Protein AF-A0A453CBL2-F1 (afdb_monomer)

Organism: Aegilops ta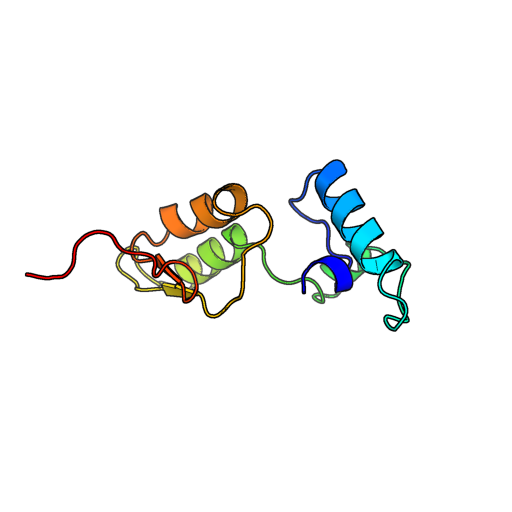uschii subsp. strangulata (NCBI:txid200361)

InterPro domains:
  IPR019378 GDP-fucose protein O-fucosyltransferase [PF10250] (1-94)

Nearest PDB structures (foldseek):
  5tkr-assembly1_A-2  TM=4.362E-01  e=6.468E-01  Lipomyces starkeyi
  5bsb-assembly1_A  TM=4.348E-01  e=7.855E-01  Lipomyces starkeyi
  6ahi-assembly1_B  TM=4.738E-01  e=5.848E+00  Helicobacter pylori 26695

Sequence (104 aa):
MLAFTGCTYGLSESEADELRIMREKTSHWKLKDINSTEQRSGGNCPLTPHEVGMFLRAMGYTKSTWIYIAAGEIYGGDKYISKLRSYFPNLVSKVVSSVTSFID

Mean predicted aligned error: 6.03 Å

pLDDT: mean 88.64, std 15.17, range [34.84, 98.12]

Radius of gyration: 16.14 Å; Cα contacts (8 Å, |Δi|>4): 97; chains: 1; bounding box: 40×21×52 Å

Foldseek 3Di:
DQLLLLACPPHDPVLSVVSLVVQVPPVVRDDNDDDNVVCVVVVVHDDFLLRVLVVCVVVPDALQDAAEAADDQDVVHCVRNVNNCVSHVNYYYPVPPDDDDPDD

Solvent-accessible surface area (backbone atoms only — not comparable to full-atom values): 6407 Å² total; per-residue (Å²): 116,69,41,73,68,38,55,43,88,95,53,53,73,67,55,38,48,53,28,47,52,56,33,60,70,37,81,89,53,83,80,66,85,59,64,33,66,60,35,47,77,70,64,70,43,81,75,51,50,48,52,48,38,51,52,44,45,74,75,64,54,54,52,82,44,74,43,77,43,91,55,75,90,59,80,74,45,64,78,49,43,49,56,24,37,72,53,22,68,47,61,47,40,74,75,74,70,75,84,82,90,87,79,130

Secondary structure (DSSP, 8-state):
-GGGG---TTS-HHHHHHHHHHHHH-TT-------HHHHHHTT-SPPPHHHHHHHHHHTT--TT--EEE--SSPTTTHHHHHHHHHH-S-EEESS--S-SS---

Structure (mmCIF, N/CA/C/O backbone):
data_AF-A0A453CBL2-F1
#
_entry.id   AF-A0A453CBL2-F1
#
loop_
_atom_site.group_PDB
_atom_site.id
_atom_site.type_symbol
_atom_site.label_atom_id
_atom_site.label_alt_id
_atom_site.label_comp_id
_atom_site.label_asym_id
_atom_site.label_entity_id
_atom_site.label_seq_id
_atom_site.pdbx_PDB_ins_code
_atom_site.Cartn_x
_atom_site.Cartn_y
_atom_site.Cartn_z
_atom_site.occupancy
_atom_site.B_iso_or_equiv
_atom_site.auth_seq_id
_atom_site.auth_comp_id
_atom_site.auth_asym_id
_atom_site.auth_atom_id
_atom_site.pdbx_PDB_model_num
ATOM 1 N N . MET A 1 1 ? 8.267 -6.883 -0.774 1.00 69.94 1 MET A N 1
ATOM 2 C CA . MET A 1 1 ? 9.106 -5.763 -1.251 1.00 69.94 1 MET A CA 1
ATOM 3 C C . MET A 1 1 ? 8.445 -5.186 -2.499 1.00 69.94 1 MET A C 1
ATOM 5 O O . MET A 1 1 ? 8.412 -5.865 -3.516 1.00 69.94 1 MET A O 1
ATOM 9 N N . LEU A 1 2 ? 7.814 -4.010 -2.393 1.00 88.81 2 LEU A N 1
ATOM 10 C CA . LEU A 1 2 ? 6.857 -3.496 -3.391 1.00 88.81 2 LEU A CA 1
ATOM 11 C C . LEU A 1 2 ? 7.474 -3.329 -4.792 1.00 88.81 2 LEU A C 1
ATOM 13 O O . LEU A 1 2 ? 6.902 -3.804 -5.771 1.00 88.81 2 LEU A O 1
ATOM 17 N N . ALA A 1 3 ? 8.689 -2.774 -4.861 1.00 92.62 3 ALA A N 1
ATOM 18 C CA . ALA A 1 3 ? 9.433 -2.524 -6.100 1.00 92.62 3 ALA A CA 1
ATOM 19 C C . ALA A 1 3 ? 9.539 -3.740 -7.040 1.00 92.62 3 ALA A C 1
ATOM 21 O O . ALA A 1 3 ? 9.510 -3.594 -8.260 1.00 92.62 3 ALA A O 1
ATOM 22 N N . PHE A 1 4 ? 9.631 -4.947 -6.482 1.00 92.81 4 PHE A N 1
ATOM 23 C CA . PHE A 1 4 ? 9.926 -6.179 -7.218 1.00 92.81 4 PHE A CA 1
ATOM 24 C C . PHE A 1 4 ? 8.697 -6.850 -7.827 1.00 92.81 4 PHE A C 1
ATOM 26 O O . PHE A 1 4 ? 8.840 -7.698 -8.700 1.00 92.81 4 PHE A O 1
ATOM 33 N N . THR A 1 5 ? 7.499 -6.438 -7.404 1.00 91.94 5 THR A N 1
ATOM 34 C CA . THR A 1 5 ? 6.236 -6.881 -8.017 1.00 91.94 5 THR A CA 1
ATOM 35 C C . THR A 1 5 ? 5.978 -6.206 -9.365 1.00 91.94 5 THR A C 1
ATOM 37 O O . THR A 1 5 ? 5.198 -6.709 -10.163 1.00 91.94 5 THR A O 1
ATOM 40 N N . GLY A 1 6 ? 6.606 -5.050 -9.620 1.00 94.56 6 GLY A N 1
ATOM 41 C CA . GLY A 1 6 ? 6.320 -4.228 -10.799 1.00 94.56 6 GLY A CA 1
ATOM 42 C C . GLY A 1 6 ? 4.939 -3.569 -10.791 1.00 94.56 6 GLY A C 1
ATOM 43 O O . GLY A 1 6 ? 4.587 -2.906 -11.758 1.00 94.56 6 GLY A O 1
ATOM 44 N N . CYS A 1 7 ? 4.163 -3.712 -9.716 1.00 95.19 7 CYS A N 1
ATOM 45 C CA . CYS A 1 7 ? 2.825 -3.149 -9.600 1.00 95.19 7 CYS A CA 1
ATOM 46 C C . CYS A 1 7 ? 2.882 -1.662 -9.243 1.00 95.19 7 CYS A C 1
ATOM 48 O O . CYS A 1 7 ? 3.467 -1.285 -8.229 1.00 95.19 7 CYS A 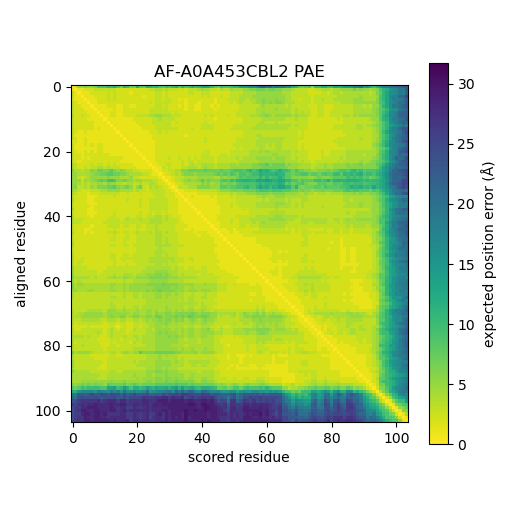O 1
ATOM 50 N N . THR A 1 8 ? 2.240 -0.830 -10.062 1.00 95.69 8 THR A N 1
ATOM 51 C CA . THR A 1 8 ? 2.240 0.638 -9.916 1.00 95.69 8 THR A CA 1
ATOM 52 C C . THR A 1 8 ? 0.841 1.225 -9.725 1.00 95.69 8 THR A C 1
ATOM 54 O O . THR A 1 8 ? 0.686 2.437 -9.604 1.00 95.69 8 THR A O 1
ATOM 57 N N . TYR A 1 9 ? -0.194 0.380 -9.675 1.00 94.50 9 TYR A N 1
ATOM 58 C CA . TYR A 1 9 ? -1.573 0.825 -9.498 1.00 94.50 9 TYR A CA 1
ATOM 59 C C . TYR A 1 9 ? -1.746 1.608 -8.189 1.00 94.50 9 TYR A C 1
ATOM 61 O O . TYR A 1 9 ? -1.417 1.119 -7.108 1.00 94.50 9 TYR A O 1
ATOM 69 N N . GLY A 1 10 ? -2.296 2.818 -8.298 1.00 91.62 10 GLY A N 1
ATOM 70 C CA . GLY A 1 10 ? -2.523 3.713 -7.164 1.00 91.62 10 GLY A CA 1
ATOM 71 C C . GLY A 1 10 ? -1.303 4.531 -6.725 1.00 91.62 10 GLY A C 1
ATOM 72 O O . GLY A 1 10 ? -1.437 5.296 -5.772 1.00 91.62 10 GLY A O 1
ATOM 73 N N . LEU A 1 11 ? -0.157 4.396 -7.401 1.00 94.56 11 LEU A N 1
ATOM 74 C CA . LEU A 1 11 ? 1.029 5.233 -7.199 1.00 94.56 11 LEU A CA 1
ATOM 75 C C . LEU A 1 11 ? 1.043 6.409 -8.186 1.00 94.56 11 LEU A C 1
ATOM 77 O O . LEU A 1 11 ? 0.443 6.325 -9.260 1.00 94.56 11 LEU A O 1
ATOM 81 N N . SER A 1 12 ? 1.745 7.493 -7.848 1.00 95.94 12 SER A N 1
ATOM 82 C CA . SER A 1 12 ? 2.099 8.522 -8.831 1.00 95.94 12 SER A CA 1
ATOM 83 C C . SER A 1 12 ? 3.154 8.009 -9.817 1.00 95.94 12 SER A C 1
ATOM 85 O O . SER A 1 12 ? 3.841 7.018 -9.562 1.00 95.94 12 SER A O 1
ATOM 87 N N . GLU A 1 13 ? 3.337 8.724 -10.928 1.00 96.56 13 GLU A N 1
ATOM 88 C CA . GLU A 1 13 ? 4.414 8.431 -11.883 1.00 96.56 13 GLU A CA 1
ATOM 89 C C . GLU A 1 13 ? 5.799 8.494 -11.224 1.00 96.56 13 GLU A C 1
ATOM 91 O O . GLU A 1 13 ? 6.631 7.624 -11.463 1.00 96.56 13 GLU A O 1
ATOM 96 N N . SER A 1 14 ? 6.025 9.467 -10.333 1.00 97.12 14 SER A N 1
ATOM 97 C CA . SER A 1 14 ? 7.289 9.599 -9.600 1.00 97.12 14 SER A CA 1
ATOM 98 C C . SER A 1 14 ? 7.545 8.415 -8.665 1.00 97.12 14 SER A C 1
ATOM 100 O O . SER A 1 14 ? 8.639 7.866 -8.650 1.00 97.12 14 SER A O 1
ATOM 102 N N . GLU A 1 15 ? 6.528 7.976 -7.921 1.00 96.12 15 GLU A N 1
ATOM 103 C CA . GLU A 1 15 ? 6.626 6.822 -7.023 1.00 96.12 15 GLU A CA 1
ATOM 104 C C . GLU A 1 15 ? 6.852 5.525 -7.815 1.00 96.12 15 GLU A C 1
ATOM 106 O O . GLU A 1 15 ? 7.672 4.684 -7.449 1.00 96.12 15 GLU A O 1
ATOM 111 N N . ALA A 1 16 ? 6.162 5.370 -8.947 1.00 96.00 16 ALA A N 1
ATOM 112 C CA . ALA A 1 16 ? 6.380 4.256 -9.860 1.00 96.00 16 ALA A CA 1
ATOM 113 C C . ALA A 1 16 ? 7.822 4.227 -10.400 1.00 96.00 16 ALA A C 1
ATOM 115 O O . ALA A 1 16 ? 8.427 3.151 -10.466 1.00 96.00 16 ALA A O 1
ATOM 116 N N . ASP A 1 17 ? 8.385 5.389 -10.742 1.00 96.50 17 ASP A N 1
ATOM 117 C CA . ASP A 1 17 ? 9.760 5.506 -11.226 1.00 96.50 17 ASP A CA 1
ATOM 118 C C . ASP A 1 17 ? 10.794 5.206 -10.131 1.00 96.50 17 ASP A C 1
ATOM 120 O O . ASP A 1 17 ? 11.731 4.438 -10.353 1.00 96.50 17 ASP A O 1
ATOM 124 N N . GLU A 1 18 ? 10.582 5.694 -8.908 1.00 96.19 18 GLU A N 1
ATOM 125 C CA . GLU A 1 18 ? 11.406 5.346 -7.745 1.00 96.19 18 GLU A CA 1
ATOM 126 C C . GLU A 1 18 ? 11.459 3.828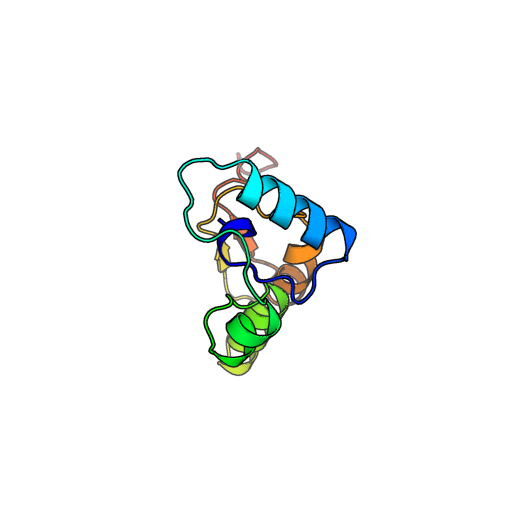 -7.518 1.00 96.19 18 GLU A C 1
ATOM 128 O O . GLU A 1 18 ? 12.535 3.241 -7.348 1.00 96.19 18 GLU A O 1
ATOM 133 N N . LEU A 1 19 ? 10.297 3.165 -7.549 1.00 94.94 19 LEU A N 1
ATOM 134 C CA . LEU A 1 19 ? 10.202 1.713 -7.416 1.00 94.94 19 LEU A CA 1
ATOM 135 C C . LEU A 1 19 ? 10.903 0.982 -8.571 1.00 94.94 19 LEU A C 1
ATOM 137 O O . LEU A 1 19 ? 11.561 -0.039 -8.338 1.00 94.94 19 LEU A O 1
ATOM 141 N N . ARG A 1 20 ? 10.792 1.491 -9.804 1.00 95.25 20 ARG A N 1
ATOM 142 C CA . ARG A 1 20 ? 11.500 0.960 -10.979 1.00 95.25 20 ARG A CA 1
ATOM 143 C C . ARG A 1 20 ? 13.013 1.055 -10.789 1.00 95.25 20 ARG A C 1
ATOM 145 O O . ARG A 1 20 ? 13.695 0.038 -10.911 1.00 95.25 20 ARG A O 1
ATOM 152 N N . ILE A 1 21 ? 13.527 2.221 -10.397 1.00 95.50 21 ILE A N 1
ATOM 153 C CA . ILE A 1 21 ? 14.956 2.453 -10.148 1.00 95.50 21 ILE A CA 1
ATOM 154 C C . ILE A 1 21 ? 15.479 1.517 -9.048 1.00 95.50 21 ILE A C 1
ATOM 156 O O . ILE A 1 21 ? 16.541 0.911 -9.202 1.00 95.50 21 ILE A O 1
ATOM 160 N N . MET A 1 22 ? 14.743 1.350 -7.943 1.00 93.94 22 MET A N 1
ATOM 161 C CA . MET A 1 22 ? 15.121 0.408 -6.878 1.00 93.94 22 MET A CA 1
ATOM 162 C C . MET A 1 22 ? 15.193 -1.039 -7.379 1.00 93.94 22 MET A C 1
ATOM 164 O O . MET A 1 22 ? 16.132 -1.771 -7.047 1.00 93.94 22 MET A O 1
ATOM 168 N N . ARG A 1 23 ? 14.231 -1.459 -8.210 1.00 94.81 23 ARG A N 1
ATOM 169 C CA . ARG A 1 23 ? 14.242 -2.789 -8.826 1.00 94.81 23 ARG A CA 1
ATOM 170 C C . ARG A 1 23 ? 15.446 -2.951 -9.750 1.00 94.81 23 ARG A C 1
ATOM 172 O O . ARG A 1 23 ? 16.134 -3.963 -9.644 1.00 94.81 23 ARG A O 1
ATOM 179 N N . GLU A 1 24 ? 15.735 -1.981 -10.613 1.00 93.38 24 GLU A N 1
ATOM 180 C CA . GLU A 1 24 ? 16.860 -2.003 -11.562 1.00 93.38 24 GLU A CA 1
ATOM 181 C C . GLU A 1 24 ? 18.220 -2.084 -10.866 1.00 93.38 24 GLU A C 1
ATOM 183 O O . GLU A 1 24 ? 19.024 -2.952 -11.207 1.00 93.38 24 GLU A O 1
ATOM 188 N N . LYS A 1 25 ? 18.436 -1.276 -9.820 1.00 94.62 25 LYS A N 1
ATOM 189 C CA . LYS A 1 25 ? 19.686 -1.253 -9.037 1.00 94.62 25 LYS A CA 1
ATOM 190 C C . LYS A 1 25 ? 19.989 -2.564 -8.305 1.00 94.62 25 LYS A C 1
ATOM 192 O O . LYS A 1 25 ? 21.133 -2.826 -7.943 1.00 94.62 25 LYS A O 1
ATOM 197 N N . THR A 1 26 ? 18.984 -3.404 -8.081 1.00 93.56 26 THR A N 1
ATOM 198 C CA . THR A 1 26 ? 19.134 -4.641 -7.308 1.00 93.56 26 THR A CA 1
ATOM 199 C C . THR A 1 26 ? 19.707 -5.771 -8.169 1.00 93.56 26 THR A C 1
ATOM 201 O O . THR A 1 26 ? 18.957 -6.540 -8.762 1.00 93.56 26 THR A O 1
ATOM 204 N N . SER A 1 27 ? 21.030 -5.896 -8.268 1.00 90.62 27 SER A N 1
ATOM 205 C CA . SER A 1 27 ? 21.726 -6.786 -9.225 1.00 90.62 27 SER A CA 1
ATOM 206 C C . SER A 1 27 ? 21.237 -8.244 -9.282 1.00 90.62 27 SER A C 1
ATOM 208 O O . SER A 1 27 ? 21.140 -8.816 -10.363 1.00 90.62 27 SER A O 1
ATOM 210 N N . HIS A 1 28 ? 20.878 -8.846 -8.147 1.00 89.19 28 HIS A N 1
ATOM 211 C CA . HIS A 1 28 ? 20.445 -10.248 -8.067 1.00 89.19 28 HIS A CA 1
ATOM 212 C C . HIS A 1 28 ? 18.999 -10.490 -8.533 1.00 89.19 28 HIS A C 1
ATOM 214 O O . HIS A 1 28 ? 18.580 -11.640 -8.683 1.00 89.19 28 HIS A O 1
ATOM 220 N N . TRP A 1 29 ? 18.215 -9.434 -8.763 1.00 90.06 29 TRP A N 1
ATOM 221 C CA . TRP A 1 29 ? 16.835 -9.575 -9.214 1.00 90.06 29 TRP A CA 1
ATOM 222 C C . TRP A 1 29 ? 16.755 -9.675 -10.737 1.00 90.06 29 TRP A C 1
ATOM 224 O O . TRP A 1 29 ? 17.004 -8.690 -11.430 1.00 90.06 29 TRP A O 1
ATOM 234 N N . LYS A 1 30 ? 16.391 -10.855 -11.250 1.00 85.62 30 LYS A N 1
ATOM 235 C CA . LYS A 1 30 ? 16.459 -11.180 -12.685 1.00 85.62 30 LYS A CA 1
ATOM 236 C C . LYS A 1 30 ? 15.416 -10.452 -13.539 1.00 85.62 30 LYS A C 1
ATOM 238 O O . LYS A 1 30 ? 15.724 -10.047 -14.653 1.00 85.62 30 LYS A O 1
ATOM 243 N N . LEU A 1 31 ? 14.194 -10.279 -13.030 1.00 87.75 31 LEU A N 1
ATOM 244 C CA . LEU A 1 31 ? 13.086 -9.701 -13.795 1.00 87.75 31 LEU A CA 1
ATOM 245 C C . LEU A 1 31 ? 13.007 -8.183 -13.572 1.00 87.75 31 LEU A C 1
ATOM 247 O O . LEU A 1 31 ? 12.540 -7.726 -12.528 1.00 87.75 31 LEU A O 1
ATOM 251 N N . LYS A 1 32 ? 13.506 -7.395 -14.528 1.00 86.56 32 LYS A N 1
ATOM 252 C CA . LYS A 1 32 ? 13.577 -5.924 -14.421 1.00 86.56 32 LYS A CA 1
ATOM 253 C C . LYS A 1 32 ? 12.431 -5.210 -15.117 1.00 86.56 32 LYS A C 1
ATOM 255 O O . LYS A 1 32 ? 11.851 -4.291 -14.535 1.00 86.56 32 LYS A O 1
ATOM 260 N N . ASP A 1 33 ? 12.118 -5.650 -16.325 1.00 91.06 33 ASP A N 1
ATOM 261 C CA . ASP A 1 33 ? 11.024 -5.111 -17.114 1.00 91.06 33 ASP A CA 1
ATOM 262 C C . ASP A 1 33 ? 9.747 -5.897 -16.809 1.00 91.06 33 ASP A C 1
ATOM 264 O O . ASP A 1 33 ? 9.723 -7.126 -16.903 1.00 91.06 33 ASP A O 1
ATOM 268 N N . ILE A 1 34 ? 8.730 -5.195 -16.316 1.00 94.38 34 ILE A N 1
ATOM 269 C CA . ILE A 1 34 ? 7.481 -5.784 -15.830 1.00 94.38 34 ILE A CA 1
ATOM 270 C C . ILE A 1 34 ? 6.337 -4.871 -16.256 1.00 94.38 34 ILE A C 1
ATOM 272 O O . ILE A 1 34 ? 6.266 -3.720 -15.822 1.00 94.38 34 ILE A O 1
ATOM 276 N N . ASN A 1 35 ? 5.401 -5.410 -17.037 1.00 95.50 35 ASN A N 1
ATOM 277 C CA . ASN A 1 35 ? 4.159 -4.725 -17.367 1.00 95.50 35 ASN A CA 1
ATOM 278 C C . ASN A 1 35 ? 3.204 -4.760 -16.162 1.00 95.50 35 ASN A C 1
ATOM 280 O O . ASN A 1 35 ? 2.628 -5.800 -15.836 1.00 95.50 35 ASN A O 1
ATOM 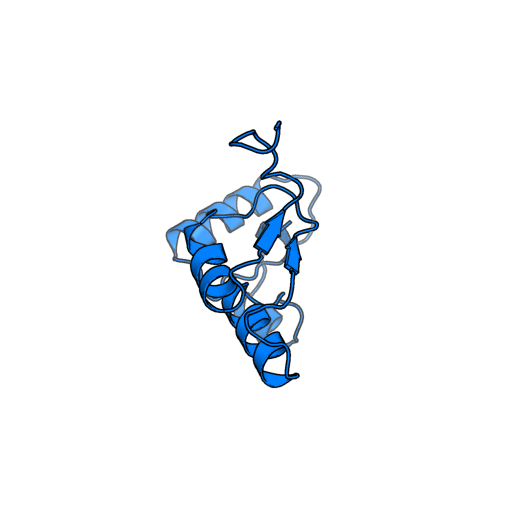284 N N . SER A 1 36 ? 3.021 -3.618 -15.494 1.00 95.50 36 SER A N 1
ATOM 285 C CA . SER A 1 36 ? 2.192 -3.544 -14.283 1.00 95.50 36 SER A CA 1
ATOM 286 C C . SER A 1 36 ? 0.716 -3.862 -14.541 1.00 95.50 36 SER A C 1
ATOM 288 O O . SER A 1 36 ? 0.045 -4.417 -13.668 1.00 95.50 36 SER A O 1
ATOM 290 N N . THR A 1 37 ? 0.221 -3.563 -15.746 1.00 95.94 37 THR A N 1
ATOM 291 C CA . THR A 1 37 ? -1.175 -3.801 -16.129 1.00 95.94 37 THR A CA 1
ATOM 292 C C . THR A 1 37 ? -1.440 -5.295 -16.258 1.00 95.94 37 THR A C 1
ATOM 294 O O . THR A 1 37 ? -2.390 -5.801 -15.667 1.00 95.94 37 THR A O 1
ATOM 297 N N . GLU A 1 38 ? -0.554 -6.026 -16.937 1.00 96.69 38 GLU A N 1
ATOM 298 C CA . GLU A 1 38 ? -0.653 -7.485 -17.055 1.00 96.69 38 GLU A CA 1
ATOM 299 C C . GLU A 1 38 ? -0.544 -8.177 -15.692 1.00 96.69 38 GLU A C 1
ATOM 301 O O . GLU A 1 38 ? -1.339 -9.068 -15.393 1.00 96.69 38 GLU A O 1
ATOM 306 N N . GLN A 1 39 ? 0.376 -7.732 -14.824 1.00 95.75 39 GLN A N 1
ATOM 307 C CA . GLN A 1 39 ? 0.488 -8.269 -13.462 1.00 95.75 39 GLN A CA 1
ATOM 308 C C . GLN A 1 39 ? -0.802 -8.070 -12.662 1.00 95.75 39 GLN A C 1
ATOM 310 O O . GLN A 1 39 ? -1.236 -8.968 -11.937 1.00 95.75 39 GLN A O 1
ATOM 315 N N . ARG A 1 40 ? -1.440 -6.902 -12.799 1.00 96.31 40 ARG A N 1
ATOM 316 C CA . ARG A 1 40 ? -2.693 -6.602 -12.105 1.00 96.31 40 ARG A CA 1
ATOM 317 C C . ARG A 1 40 ? -3.842 -7.449 -12.634 1.00 96.31 40 ARG A C 1
ATOM 319 O O . ARG A 1 40 ? -4.538 -8.063 -11.828 1.00 96.31 40 ARG A O 1
ATOM 326 N N . SER A 1 41 ? -4.017 -7.508 -13.952 1.00 96.81 41 SER A N 1
ATOM 327 C CA . SER A 1 41 ? -5.058 -8.314 -14.597 1.00 96.81 41 SER A CA 1
ATOM 328 C C . SER A 1 41 ? -4.897 -9.808 -14.315 1.00 96.81 41 SER A C 1
ATOM 330 O O . SER A 1 41 ? -5.895 -10.505 -14.165 1.00 96.81 41 SER A O 1
ATOM 332 N N . GLY A 1 42 ? -3.659 -10.290 -14.180 1.00 96.44 42 GLY A N 1
ATOM 333 C CA . GLY A 1 42 ? -3.353 -11.670 -13.798 1.00 96.44 42 GLY A CA 1
ATOM 334 C C . GLY A 1 42 ? -3.508 -11.982 -12.306 1.00 96.44 42 GLY A C 1
ATOM 335 O O . GLY A 1 42 ? -3.298 -13.124 -11.912 1.00 96.44 42 GLY A O 1
ATOM 336 N N . GLY A 1 43 ? -3.849 -11.001 -11.460 1.00 95.50 43 GLY A N 1
ATOM 337 C CA . GLY A 1 43 ? -4.001 -11.203 -10.013 1.00 95.50 43 GLY A CA 1
ATOM 338 C C . GLY A 1 43 ? -2.683 -11.307 -9.235 1.00 95.50 43 GLY A C 1
ATOM 339 O O . GLY A 1 43 ? -2.692 -11.675 -8.064 1.00 95.50 43 GLY A O 1
ATOM 340 N N . ASN A 1 44 ? -1.554 -10.950 -9.848 1.00 94.69 44 ASN A N 1
ATOM 341 C CA . ASN A 1 44 ? -0.225 -11.034 -9.230 1.00 94.69 44 ASN A CA 1
AT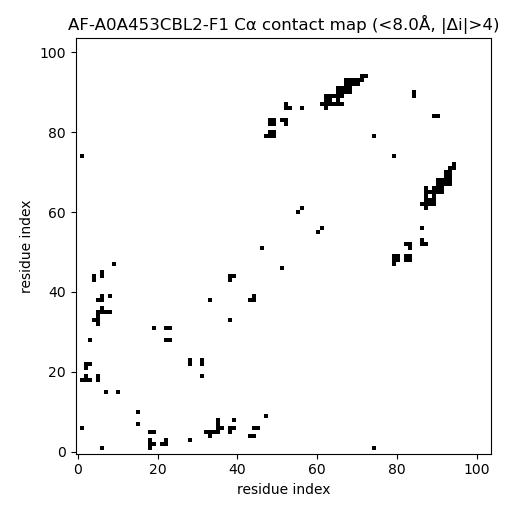OM 342 C C . ASN A 1 44 ? 0.129 -9.799 -8.386 1.00 94.69 44 ASN A C 1
ATOM 344 O O . ASN A 1 44 ? 1.116 -9.805 -7.648 1.00 94.69 44 ASN A O 1
ATOM 348 N N . CYS A 1 45 ? -0.661 -8.727 -8.488 1.00 95.38 45 CYS A N 1
ATOM 349 C CA . CYS A 1 45 ? -0.469 -7.527 -7.683 1.00 95.38 45 CYS A CA 1
ATOM 350 C C . CYS A 1 45 ? -1.167 -7.625 -6.324 1.00 95.38 45 CYS A C 1
ATOM 352 O O . CYS A 1 45 ? -2.348 -7.986 -6.275 1.00 95.38 45 CYS A O 1
ATOM 354 N N . PRO A 1 46 ? -0.499 -7.216 -5.228 1.00 93.19 46 PRO A N 1
ATOM 355 C CA . PRO A 1 46 ? -1.149 -7.125 -3.931 1.00 93.19 46 PRO A CA 1
ATOM 356 C C . PRO A 1 46 ? -2.277 -6.088 -3.964 1.00 93.19 46 PRO A C 1
ATOM 358 O O . PRO A 1 46 ? -2.244 -5.125 -4.734 1.00 93.19 46 PRO A O 1
ATOM 361 N N . LEU A 1 47 ? -3.263 -6.267 -3.087 1.00 93.94 47 LEU A N 1
ATOM 362 C CA . LEU A 1 47 ? -4.272 -5.244 -2.836 1.00 93.94 47 LEU A CA 1
ATOM 363 C C . LEU A 1 47 ? -3.621 -3.997 -2.227 1.00 93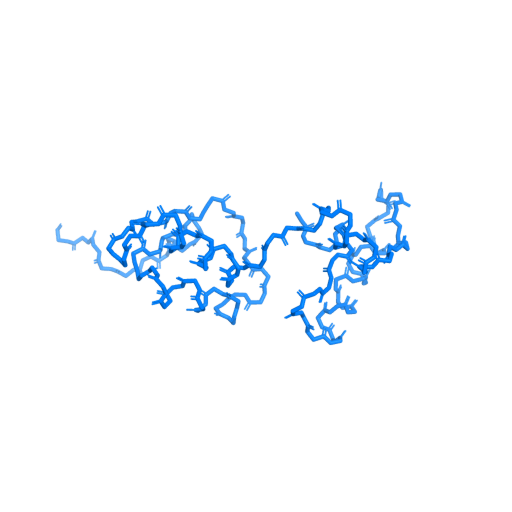.94 47 LEU A C 1
ATOM 365 O O . LEU A 1 47 ? -2.742 -4.095 -1.366 1.00 93.94 47 LEU A O 1
ATOM 369 N N . THR A 1 48 ? -4.092 -2.818 -2.629 1.00 92.44 48 THR A N 1
ATOM 370 C CA . THR A 1 48 ? -3.713 -1.572 -1.945 1.00 92.44 48 THR A CA 1
ATOM 371 C C . THR A 1 48 ? -4.299 -1.552 -0.525 1.00 92.44 48 THR A C 1
ATOM 373 O O . THR A 1 48 ? -5.331 -2.184 -0.286 1.00 92.44 48 THR A O 1
ATOM 376 N N . PRO A 1 49 ? -3.738 -0.795 0.439 1.00 92.31 49 PRO A N 1
ATOM 377 C CA . PRO A 1 49 ? -4.327 -0.712 1.781 1.00 92.31 49 PRO A CA 1
ATOM 378 C C . PRO A 1 49 ? -5.794 -0.254 1.781 1.00 92.31 49 PRO A C 1
ATOM 380 O O . PRO A 1 49 ? -6.595 -0.695 2.604 1.00 92.31 49 PRO A O 1
ATOM 383 N N . HIS A 1 50 ? -6.170 0.596 0.823 1.00 93.06 50 HIS A N 1
ATOM 384 C CA . HIS A 1 50 ? -7.557 0.999 0.615 1.00 93.06 50 HIS A CA 1
ATOM 385 C C . HIS A 1 50 ? -8.444 -0.176 0.177 1.00 93.06 50 HIS A C 1
ATOM 387 O O . HIS A 1 50 ? -9.522 -0.365 0.739 1.00 93.06 50 HIS A O 1
ATOM 393 N N . GLU A 1 51 ? -7.984 -0.986 -0.778 1.00 96.19 51 GLU A N 1
ATOM 394 C CA . GLU A 1 51 ? -8.700 -2.179 -1.247 1.00 96.19 51 GLU A CA 1
ATOM 395 C C . GLU A 1 51 ? -8.818 -3.246 -0.163 1.00 96.19 51 GLU A C 1
ATOM 397 O O . GLU A 1 51 ? -9.899 -3.797 0.015 1.00 96.19 51 GLU A O 1
ATOM 402 N N . VAL A 1 52 ? -7.755 -3.478 0.616 1.00 95.81 52 VAL A N 1
ATOM 403 C CA . VAL A 1 52 ? -7.800 -4.351 1.801 1.00 95.81 52 VAL A CA 1
ATOM 404 C C . VAL A 1 52 ? -8.900 -3.886 2.748 1.00 95.81 52 VAL A C 1
ATOM 406 O O . VAL A 1 52 ? -9.728 -4.676 3.191 1.00 95.81 52 VAL A O 1
ATOM 409 N N . GLY A 1 53 ? -8.955 -2.585 3.025 1.00 96.25 53 GLY A N 1
ATOM 410 C CA . GLY A 1 53 ? -9.961 -2.033 3.914 1.00 96.25 53 GLY A CA 1
ATOM 411 C C . GLY A 1 53 ? -11.395 -2.149 3.380 1.00 96.25 53 GLY A C 1
ATOM 412 O O . GLY A 1 53 ? -12.316 -2.443 4.141 1.00 96.25 53 GLY A O 1
ATOM 413 N N . MET A 1 54 ? -11.603 -1.979 2.070 1.00 97.00 54 MET A N 1
ATOM 414 C CA . MET A 1 54 ? -12.902 -2.241 1.439 1.00 97.00 54 MET A CA 1
ATOM 415 C C . MET A 1 54 ? -13.287 -3.719 1.520 1.00 97.00 54 MET A C 1
ATOM 417 O O . MET A 1 54 ? -14.416 -4.027 1.896 1.00 97.00 54 MET A O 1
ATOM 421 N N . PHE A 1 55 ? -12.346 -4.614 1.223 1.00 97.62 55 PHE A N 1
ATOM 422 C CA . PHE A 1 55 ? -12.548 -6.057 1.259 1.00 97.62 55 PHE A CA 1
ATOM 423 C C . PHE A 1 55 ? -12.943 -6.544 2.659 1.00 97.62 55 PHE A C 1
ATOM 425 O O . PHE A 1 55 ? -13.942 -7.241 2.812 1.00 97.62 55 PHE A O 1
ATOM 432 N N . LEU A 1 56 ? -12.233 -6.102 3.701 1.00 97.94 56 LEU A N 1
ATOM 433 C CA . LEU A 1 56 ? -12.562 -6.441 5.089 1.00 97.94 56 LEU A CA 1
ATOM 434 C C . LEU A 1 56 ? -13.964 -5.946 5.484 1.00 97.94 56 LEU A C 1
ATOM 436 O O . LEU A 1 56 ? -14.734 -6.692 6.084 1.00 97.94 56 LEU A O 1
ATOM 440 N N . ARG A 1 57 ? -14.348 -4.720 5.106 1.00 97.12 57 ARG A N 1
ATOM 441 C CA . ARG A 1 57 ? -15.712 -4.229 5.374 1.00 97.12 57 ARG A CA 1
ATOM 442 C C . ARG A 1 57 ? -16.777 -5.040 4.639 1.00 97.12 57 ARG A C 1
ATOM 444 O O . ARG A 1 57 ? -17.816 -5.325 5.223 1.00 97.12 57 ARG A O 1
ATOM 451 N N . ALA A 1 58 ? -16.518 -5.434 3.391 1.00 98.00 58 ALA A N 1
ATOM 452 C CA . ALA A 1 58 ? -17.432 -6.271 2.615 1.00 98.00 58 ALA A CA 1
ATOM 453 C C . ALA A 1 58 ? -17.627 -7.666 3.237 1.00 98.00 58 ALA A C 1
ATOM 455 O O . ALA A 1 58 ? -18.712 -8.227 3.142 1.00 98.00 58 ALA A O 1
ATOM 456 N N . MET A 1 59 ? -16.614 -8.192 3.933 1.00 98.12 59 MET A N 1
ATOM 457 C CA . MET A 1 59 ? -16.719 -9.434 4.710 1.00 98.12 59 MET A CA 1
ATOM 458 C C . MET A 1 59 ? -17.454 -9.277 6.054 1.00 98.12 59 MET A C 1
ATOM 460 O O . MET A 1 59 ? -17.640 -10.264 6.760 1.00 98.12 59 MET A O 1
ATOM 464 N N . GLY A 1 60 ? -17.873 -8.065 6.429 1.00 97.75 60 GLY A N 1
ATOM 465 C CA . GLY A 1 60 ? -18.624 -7.810 7.662 1.00 97.75 60 GLY A CA 1
ATOM 466 C C . GLY A 1 60 ? -17.775 -7.423 8.875 1.00 97.75 60 GLY A C 1
ATOM 467 O O . GLY A 1 60 ? -18.315 -7.301 9.974 1.00 97.75 60 GLY A O 1
ATOM 468 N N . TYR A 1 61 ? -16.469 -7.180 8.709 1.00 98.06 61 TYR A N 1
ATOM 469 C CA . TYR A 1 61 ? -15.647 -6.646 9.797 1.00 98.06 61 TYR A CA 1
ATOM 470 C C . TYR A 1 61 ? -16.070 -5.214 10.140 1.00 98.06 61 TYR A C 1
ATOM 472 O O . TYR A 1 61 ? -16.189 -4.342 9.274 1.00 98.06 61 TYR A O 1
ATOM 480 N N . THR A 1 62 ? -16.285 -4.960 11.428 1.00 97.38 62 THR A N 1
ATOM 481 C CA . THR A 1 62 ? -16.759 -3.669 11.932 1.00 97.38 62 THR A CA 1
ATOM 482 C C . THR A 1 62 ? -15.603 -2.697 12.153 1.00 97.38 62 THR A C 1
ATOM 484 O O . THR A 1 62 ? -14.446 -3.095 12.289 1.00 97.38 62 THR A O 1
ATOM 487 N N . LYS A 1 63 ? -15.918 -1.405 12.285 1.00 97.00 63 LYS A N 1
ATOM 488 C CA . LYS A 1 63 ? -14.934 -0.349 12.574 1.00 97.00 63 LYS A CA 1
ATOM 489 C C . LYS A 1 63 ? -14.130 -0.590 13.866 1.00 97.00 63 LYS A C 1
ATOM 491 O O . LYS A 1 63 ? -13.009 -0.113 13.975 1.00 97.00 63 LYS A O 1
ATOM 496 N N . SER A 1 64 ? -14.669 -1.327 14.840 1.00 97.06 64 SER A N 1
ATOM 497 C CA . SER A 1 64 ? -13.962 -1.662 16.087 1.00 97.06 64 SER A CA 1
ATOM 498 C C . SER A 1 64 ? -12.968 -2.822 15.948 1.00 97.06 64 SER A C 1
ATOM 500 O O . SER A 1 64 ? -12.233 -3.099 16.898 1.00 97.06 64 SER A O 1
ATOM 502 N N . THR A 1 65 ? -12.917 -3.486 14.788 1.00 97.81 65 THR A N 1
ATOM 503 C CA . THR A 1 65 ? -11.972 -4.576 14.512 1.00 97.81 65 THR A CA 1
ATOM 504 C C . THR A 1 65 ? -10.537 -4.092 14.683 1.00 97.81 65 THR A C 1
ATOM 506 O O . THR A 1 65 ? -10.131 -3.095 14.083 1.00 97.81 65 THR A O 1
ATOM 509 N N . TRP A 1 66 ? -9.764 -4.823 15.483 1.00 96.56 66 TRP A N 1
ATOM 510 C CA . TRP A 1 66 ? -8.331 -4.606 15.623 1.00 96.56 66 TRP A CA 1
ATOM 511 C C . TRP A 1 66 ? -7.597 -5.178 14.418 1.00 96.56 66 TRP A C 1
ATOM 513 O O . TRP A 1 66 ? -7.768 -6.348 14.078 1.00 96.56 66 TRP A O 1
ATOM 523 N N . ILE A 1 67 ? -6.761 -4.359 13.787 1.00 95.56 67 ILE A N 1
ATOM 524 C CA . ILE A 1 67 ? -5.916 -4.781 12.673 1.00 95.56 67 ILE A CA 1
ATOM 525 C C . ILE A 1 67 ? -4.459 -4.611 13.081 1.00 95.56 67 ILE A C 1
ATOM 527 O O . ILE A 1 67 ? -4.018 -3.516 13.429 1.00 95.56 67 ILE A O 1
ATOM 531 N N . TYR A 1 68 ? -3.706 -5.705 12.991 1.00 93.75 68 TYR A N 1
ATOM 532 C CA . TYR A 1 68 ? -2.267 -5.717 13.211 1.00 93.75 68 TYR A CA 1
ATOM 533 C C . TYR A 1 68 ? -1.521 -5.802 11.876 1.00 93.75 68 TYR A C 1
ATOM 535 O O . TYR A 1 68 ? -1.670 -6.770 11.130 1.00 93.75 68 TYR A O 1
ATOM 543 N N . ILE A 1 69 ? -0.698 -4.797 11.571 1.00 91.94 69 ILE A N 1
ATOM 544 C CA . ILE A 1 69 ? 0.152 -4.774 10.378 1.00 91.94 69 ILE A CA 1
ATOM 545 C C . ILE A 1 69 ? 1.488 -5.454 10.695 1.00 91.94 69 ILE A C 1
ATOM 547 O O . ILE A 1 69 ? 2.373 -4.875 11.334 1.00 91.94 69 ILE A O 1
ATOM 551 N N . ALA A 1 70 ? 1.645 -6.673 10.179 1.00 91.00 70 ALA A N 1
ATOM 552 C CA . ALA A 1 70 ? 2.872 -7.463 10.243 1.00 91.00 70 ALA A CA 1
ATOM 553 C C . ALA A 1 70 ? 3.782 -7.207 9.023 1.00 91.00 70 ALA A C 1
ATOM 555 O O . ALA A 1 70 ? 4.128 -8.125 8.283 1.00 91.00 70 ALA A O 1
ATOM 556 N N . ALA A 1 71 ? 4.149 -5.945 8.790 1.00 85.81 71 ALA A N 1
ATOM 557 C CA . ALA A 1 71 ? 5.048 -5.539 7.708 1.00 85.81 71 ALA A CA 1
ATOM 558 C C . ALA A 1 71 ? 6.242 -4.735 8.247 1.00 85.81 71 ALA A C 1
ATOM 560 O O . ALA A 1 71 ? 6.251 -4.317 9.407 1.00 85.81 71 ALA A O 1
ATOM 561 N N . GLY A 1 72 ? 7.252 -4.535 7.395 1.00 85.19 72 GLY A N 1
ATOM 562 C CA . GLY A 1 72 ? 8.285 -3.524 7.627 1.00 85.19 72 GLY A CA 1
ATOM 563 C C . GLY A 1 72 ? 7.739 -2.108 7.430 1.00 85.19 72 GLY A C 1
ATOM 564 O O . GLY A 1 72 ? 6.528 -1.882 7.479 1.00 85.19 72 GLY A O 1
ATOM 565 N N . GLU A 1 73 ? 8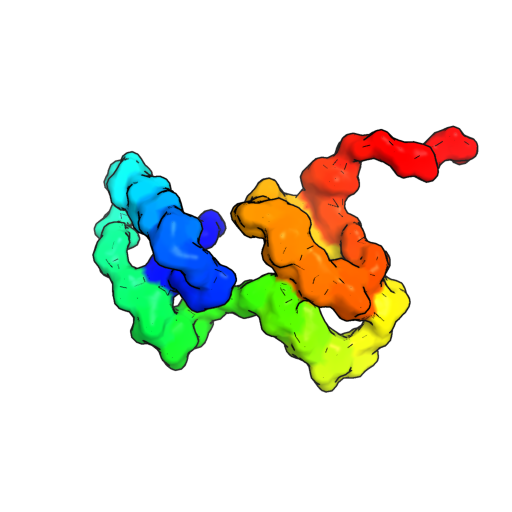.632 -1.155 7.174 1.00 84.69 73 GLU A N 1
ATOM 566 C CA . GLU A 1 73 ? 8.224 0.204 6.824 1.00 84.69 73 GLU A CA 1
ATOM 567 C C . GLU A 1 73 ? 7.307 0.200 5.593 1.00 84.69 73 GLU A C 1
ATOM 569 O O . GLU A 1 73 ? 7.543 -0.499 4.600 1.00 84.69 73 GLU A O 1
ATOM 574 N N . ILE A 1 74 ? 6.216 0.954 5.688 1.00 86.19 74 ILE A N 1
ATOM 575 C CA . ILE A 1 74 ? 5.196 1.007 4.650 1.00 86.19 74 ILE A CA 1
ATOM 576 C C . ILE A 1 74 ? 5.601 2.091 3.663 1.00 86.19 74 ILE A C 1
ATOM 578 O O . ILE A 1 74 ? 5.761 3.248 4.043 1.00 86.19 74 ILE A O 1
ATOM 582 N N . TYR A 1 75 ? 5.744 1.720 2.391 1.00 88.69 75 TYR A N 1
ATOM 583 C CA . TYR A 1 75 ? 6.069 2.674 1.335 1.00 88.69 75 TYR A CA 1
ATOM 584 C C . TYR A 1 75 ? 5.041 3.814 1.299 1.00 88.69 75 TYR A C 1
ATOM 586 O O . TYR A 1 75 ? 3.836 3.562 1.323 1.00 88.69 75 TYR A O 1
ATOM 594 N N . GLY A 1 76 ? 5.526 5.059 1.290 1.00 88.69 76 GLY A N 1
ATOM 595 C CA . GLY A 1 76 ? 4.709 6.274 1.364 1.00 88.69 76 GLY A CA 1
ATOM 596 C C . GLY A 1 76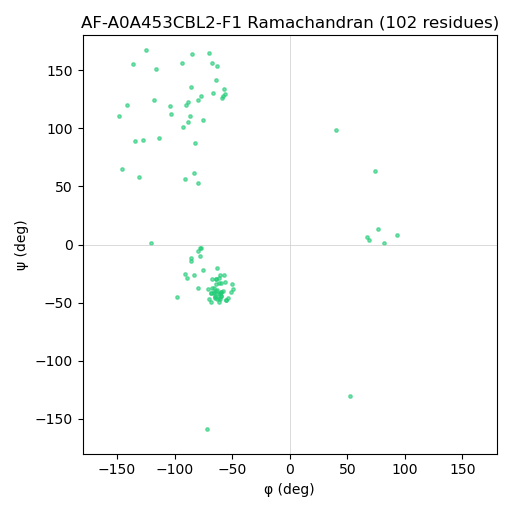 ? 3.978 6.499 2.700 1.00 88.69 76 GLY A C 1
ATOM 597 O O . GLY A 1 76 ? 3.188 7.436 2.804 1.00 88.69 76 GLY A O 1
ATOM 598 N N . GLY A 1 77 ? 4.226 5.672 3.723 1.00 89.88 77 GLY A N 1
ATOM 599 C CA . GLY A 1 77 ? 3.773 5.873 5.100 1.00 89.88 77 GLY A CA 1
ATOM 600 C C . GLY A 1 77 ? 2.271 6.142 5.247 1.00 89.88 77 GLY A C 1
ATOM 601 O O . GLY A 1 77 ? 1.420 5.424 4.708 1.00 89.88 77 GLY A O 1
ATOM 602 N N . ASP A 1 78 ? 1.941 7.205 5.987 1.00 89.94 78 ASP A N 1
ATOM 603 C CA . ASP A 1 78 ? 0.560 7.589 6.300 1.00 89.94 78 ASP A CA 1
ATOM 604 C C . ASP A 1 78 ? -0.287 7.906 5.062 1.00 89.94 78 ASP A C 1
ATOM 606 O O . ASP A 1 78 ? -1.502 7.687 5.092 1.00 89.94 78 ASP A O 1
ATOM 610 N N . LYS A 1 79 ? 0.319 8.335 3.943 1.00 91.12 79 LYS A N 1
ATOM 611 C CA . LYS A 1 79 ? -0.406 8.595 2.686 1.00 91.12 79 LYS A CA 1
ATOM 612 C C . LYS A 1 79 ? -1.234 7.379 2.273 1.00 91.12 79 LYS A C 1
ATOM 614 O O . LYS A 1 79 ? -2.417 7.519 1.962 1.00 91.12 79 LYS A O 1
ATOM 619 N N . TYR A 1 80 ? -0.643 6.185 2.322 1.00 89.75 80 TYR A N 1
ATOM 620 C CA . TYR A 1 80 ? -1.306 4.953 1.894 1.00 89.75 80 TYR A CA 1
ATOM 621 C C . TYR A 1 80 ? -2.089 4.265 3.010 1.00 89.75 80 TYR A C 1
ATOM 623 O O . TYR A 1 80 ? -3.104 3.625 2.734 1.00 89.75 80 TYR A O 1
ATOM 631 N N . ILE A 1 81 ? -1.677 4.425 4.269 1.00 92.50 81 ILE A N 1
ATOM 632 C CA . ILE A 1 81 ? -2.351 3.799 5.414 1.00 92.50 81 ILE A CA 1
ATOM 633 C C . ILE A 1 81 ? -3.562 4.568 5.931 1.00 92.50 81 ILE A C 1
ATOM 635 O O . ILE A 1 81 ? -4.484 3.946 6.462 1.00 92.50 81 ILE A O 1
ATOM 639 N N . SER A 1 82 ? -3.623 5.884 5.739 1.00 92.81 82 SER A N 1
ATOM 640 C CA . SER A 1 82 ? -4.719 6.731 6.231 1.00 92.81 82 SER A CA 1
ATOM 641 C C . SER A 1 82 ? -6.111 6.211 5.849 1.00 92.81 82 SER A C 1
ATOM 643 O O . SER A 1 82 ? -7.015 6.188 6.685 1.00 92.81 82 SER A O 1
ATOM 645 N N . LYS A 1 83 ? -6.283 5.710 4.617 1.00 90.00 83 LYS A N 1
ATOM 646 C CA . LYS A 1 83 ? -7.549 5.120 4.150 1.00 90.00 83 LYS A CA 1
ATOM 647 C C . LYS A 1 83 ? -7.902 3.813 4.861 1.00 90.00 83 LYS A C 1
ATOM 649 O O . LYS A 1 83 ? -9.070 3.586 5.146 1.00 90.00 83 LYS A O 1
ATOM 654 N N . LEU A 1 84 ? -6.924 2.957 5.163 1.00 94.50 84 LEU A N 1
ATOM 655 C CA . LEU A 1 84 ? -7.178 1.746 5.950 1.00 94.50 84 LEU A CA 1
ATOM 656 C C . LEU A 1 84 ? -7.546 2.112 7.395 1.00 94.50 84 LEU A C 1
ATOM 658 O O . LEU A 1 84 ? -8.502 1.568 7.943 1.00 94.50 84 LEU A O 1
ATOM 662 N N . ARG A 1 85 ? -6.845 3.094 7.976 1.00 94.69 85 ARG A N 1
ATOM 663 C CA . AR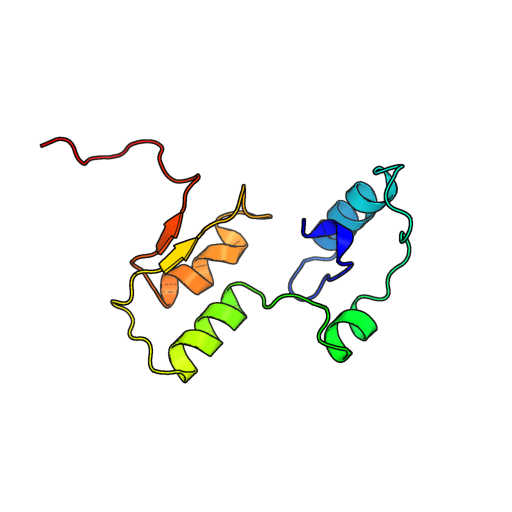G A 1 85 ? -7.103 3.607 9.329 1.00 94.69 85 ARG A CA 1
ATOM 664 C C . ARG A 1 85 ? -8.483 4.262 9.460 1.00 94.69 85 ARG A C 1
ATOM 666 O O . ARG A 1 85 ? -9.109 4.150 10.509 1.00 94.69 85 ARG A O 1
ATOM 673 N N . SER A 1 86 ? -8.992 4.915 8.413 1.00 95.06 86 SER A N 1
ATOM 674 C CA . SER A 1 86 ? -10.340 5.505 8.446 1.00 95.06 86 SER A CA 1
ATOM 675 C C . SER A 1 86 ? -11.446 4.443 8.504 1.00 95.06 86 SER A C 1
ATOM 677 O O . SER A 1 86 ? -12.496 4.679 9.111 1.00 95.06 86 SER A O 1
ATOM 679 N N . TYR A 1 87 ? -11.200 3.260 7.933 1.00 96.25 87 TYR A N 1
ATOM 680 C CA . TYR A 1 87 ? -12.087 2.103 8.047 1.00 96.25 87 TYR A CA 1
ATOM 681 C C . TYR A 1 87 ? -11.924 1.361 9.371 1.00 96.25 87 TYR A C 1
ATOM 683 O O . TYR A 1 87 ? -12.925 0.935 9.943 1.00 96.25 87 TYR A O 1
ATOM 691 N N . PHE A 1 88 ? -10.692 1.259 9.868 1.00 97.06 88 PHE A N 1
ATOM 692 C CA . PHE A 1 88 ? -10.337 0.530 11.082 1.00 97.06 88 PHE A CA 1
ATOM 693 C C . PHE A 1 88 ? -9.396 1.384 11.949 1.00 97.06 88 PHE A C 1
ATOM 695 O O . PHE A 1 88 ? -8.179 1.315 11.783 1.00 97.06 88 PHE A O 1
ATOM 702 N N . PRO A 1 89 ? -9.924 2.222 12.861 1.00 95.75 89 PRO A N 1
ATOM 703 C CA . PRO A 1 89 ? -9.121 3.083 13.733 1.00 95.75 89 PRO A CA 1
ATOM 704 C C . PRO A 1 89 ? -8.186 2.309 14.669 1.00 95.75 89 PRO A C 1
ATOM 706 O O . PRO A 1 89 ? -7.110 2.811 14.990 1.00 95.75 89 PRO A O 1
ATOM 709 N N . ASN A 1 90 ? -8.552 1.080 15.047 1.00 95.56 90 ASN A N 1
ATOM 710 C CA . ASN A 1 90 ? -7.755 0.189 15.896 1.00 95.56 90 ASN A CA 1
ATOM 711 C C . ASN A 1 90 ? -6.641 -0.508 15.088 1.00 95.56 90 ASN A C 1
ATOM 713 O O . ASN A 1 90 ? -6.538 -1.735 15.055 1.00 95.56 90 ASN A O 1
ATOM 717 N N . LEU A 1 91 ? -5.839 0.291 14.381 1.00 93.25 91 LEU A N 1
ATOM 718 C CA . LEU A 1 91 ? -4.771 -0.155 13.492 1.00 93.25 91 LEU A CA 1
ATOM 719 C C . LEU A 1 91 ? -3.408 0.039 14.156 1.00 93.25 91 LEU A C 1
ATOM 721 O O . LEU A 1 91 ? -2.948 1.174 14.330 1.00 93.25 91 LEU A O 1
ATOM 725 N N . VAL A 1 92 ? -2.755 -1.077 14.462 1.00 91.50 92 VAL A N 1
ATOM 726 C CA . VAL A 1 92 ? -1.440 -1.147 15.108 1.00 91.50 92 VAL A CA 1
ATOM 727 C C . VAL A 1 92 ? -0.423 -1.787 14.163 1.00 91.50 92 VAL A C 1
ATOM 729 O O . VAL A 1 92 ? -0.784 -2.595 13.308 1.00 91.50 92 VAL A O 1
ATOM 732 N N . SER A 1 93 ? 0.856 -1.436 14.278 1.00 87.38 93 SER A N 1
ATOM 733 C CA . SER A 1 93 ? 1.918 -2.048 13.472 1.00 87.38 93 SER A CA 1
ATOM 734 C C . SER A 1 93 ? 3.133 -2.369 14.327 1.00 87.38 93 SER A C 1
ATOM 736 O O . SER A 1 93 ? 3.361 -1.743 15.359 1.00 87.38 93 SER A O 1
ATOM 738 N N . LYS A 1 94 ? 3.934 -3.339 13.878 1.00 79.44 94 LYS A N 1
ATOM 739 C CA . LYS A 1 94 ? 5.170 -3.732 14.568 1.00 79.44 94 LYS A CA 1
ATOM 740 C C . LYS A 1 94 ? 6.179 -2.584 14.703 1.00 79.44 94 LYS A C 1
ATOM 742 O O . LYS A 1 94 ? 6.941 -2.561 15.657 1.00 79.44 94 LYS A O 1
ATOM 747 N N . VAL A 1 95 ? 6.225 -1.686 13.717 1.00 67.31 95 VAL A N 1
ATOM 748 C CA . VAL A 1 95 ? 7.218 -0.601 13.636 1.00 67.31 95 VAL A CA 1
ATOM 749 C C . VAL A 1 95 ? 6.712 0.675 14.317 1.00 67.31 95 VAL A C 1
ATOM 751 O O . VAL A 1 95 ? 7.512 1.451 14.828 1.00 67.31 95 VAL A O 1
ATOM 754 N N . VAL A 1 96 ? 5.390 0.866 14.421 1.00 55.03 96 VAL A N 1
ATOM 755 C CA . VAL A 1 96 ? 4.780 1.938 15.228 1.00 55.03 96 VAL A CA 1
ATOM 756 C C . VAL A 1 96 ? 4.697 1.469 16.682 1.00 55.03 96 VAL A C 1
ATOM 758 O O . VAL A 1 96 ? 3.636 1.317 17.277 1.00 55.03 96 VAL A O 1
ATOM 761 N N . SER A 1 97 ? 5.869 1.211 17.250 1.00 40.81 97 SER A N 1
ATOM 762 C CA . SER A 1 97 ? 6.086 1.086 18.685 1.00 40.81 97 SER A CA 1
ATOM 763 C C . SER A 1 97 ? 7.281 1.952 19.068 1.00 40.81 97 SER A C 1
ATOM 765 O O . SER A 1 97 ? 8.283 1.478 19.593 1.00 40.81 97 SER A O 1
ATOM 767 N N . SER A 1 98 ? 7.172 3.246 18.778 1.00 39.19 98 SER A N 1
ATOM 768 C CA . SER A 1 98 ? 7.875 4.295 19.509 1.00 39.19 98 SER A CA 1
ATOM 769 C C . SER A 1 98 ? 6.826 5.133 20.243 1.00 39.19 98 SER A C 1
ATOM 771 O O . SER A 1 98 ? 6.239 6.046 19.675 1.00 39.19 98 SER A O 1
ATOM 773 N N . VAL A 1 99 ? 6.558 4.717 21.482 1.00 45.47 99 VAL A N 1
ATOM 774 C CA . VAL A 1 99 ? 6.283 5.547 22.664 1.00 45.47 99 VAL A CA 1
ATOM 775 C C . VAL A 1 99 ? 5.410 6.792 22.452 1.00 45.47 99 VAL A C 1
ATOM 777 O O . VAL A 1 99 ? 5.917 7.872 22.183 1.00 45.47 99 VAL A O 1
ATOM 780 N N . THR A 1 100 ? 4.123 6.664 22.772 1.00 43.78 100 THR A N 1
ATOM 781 C CA . THR A 1 100 ? 3.397 7.684 23.546 1.00 43.78 100 THR A CA 1
ATOM 782 C C . THR A 1 100 ? 2.337 6.975 24.389 1.00 43.78 100 THR A C 1
ATOM 784 O O . THR A 1 100 ? 1.367 6.449 23.851 1.00 43.78 100 THR A O 1
ATOM 787 N N . SER A 1 101 ? 2.562 6.972 25.705 1.00 43.31 101 SER A N 1
ATOM 788 C CA . SER A 1 101 ? 1.517 6.916 26.738 1.00 43.31 101 SER A CA 1
ATOM 789 C C . SER A 1 101 ? 0.783 5.588 26.974 1.00 43.31 101 SER A C 1
ATOM 791 O O . SER A 1 101 ? -0.431 5.538 26.846 1.00 43.31 101 SER A O 1
ATOM 793 N N . PHE A 1 102 ? 1.498 4.545 27.406 1.00 39.06 102 PHE A N 1
ATOM 794 C CA . PHE A 1 102 ? 0.928 3.485 28.259 1.00 39.06 102 PHE A CA 1
ATOM 795 C C . PHE A 1 102 ? 1.998 2.979 29.244 1.00 39.06 102 PHE A C 1
ATOM 797 O O . PHE A 1 102 ? 2.476 1.852 29.157 1.00 39.06 102 PHE A O 1
ATOM 804 N N . ILE A 1 103 ? 2.425 3.873 30.136 1.00 34.84 103 ILE A N 1
ATOM 805 C CA . ILE A 1 103 ? 2.806 3.520 31.507 1.00 34.84 103 ILE A CA 1
ATOM 806 C C . ILE A 1 103 ? 1.984 4.475 32.375 1.00 34.84 103 ILE A C 1
ATOM 808 O O . ILE A 1 103 ? 2.394 5.614 32.589 1.00 34.84 103 ILE A O 1
ATOM 812 N N . ASP A 1 104 ? 0.784 4.031 32.737 1.00 38.97 104 ASP A N 1
ATOM 813 C CA . ASP A 1 104 ? 0.361 4.087 34.137 1.00 38.97 104 ASP A CA 1
ATOM 814 C C . ASP A 1 104 ? 0.690 2.706 34.723 1.00 38.97 104 ASP A C 1
ATOM 816 O O . ASP A 1 104 ? 0.453 1.705 33.997 1.00 38.97 104 ASP A O 1
#